Protein AF-A0A4Y4M4E6-F1 (afdb_monomer_lite)

Foldseek 3Di:
DAKWKWKDKPNDIDIGSDPVLVVVVVVVVVVVDDPPDDIDIDMDIDDDDPVVVVPPDPPPPD

Secondary structure (DSSP, 8-state):
-EEEEEEEETTEEEEES-HHHHHHHHHHHHHHS-TT----EEEEEEEE-HHHHTTSPP----

pLDDT: mean 85.25, std 11.8, range [43.0, 94.75]

Radius of gyration: 12.65 Å; chains: 1; bounding box: 28×20×35 Å

Sequence (62 aa):
MKQVFKLELNGSWFIDEDYDNILETLKSELEELELNEIIDVRISLIEMSESEYNNLPEFDGF

Structure (mmCIF, N/CA/C/O backbone):
data_AF-A0A4Y4M4E6-F1
#
_entry.id   AF-A0A4Y4M4E6-F1
#
loop_
_atom_site.group_PDB
_atom_site.id
_atom_site.type_symbol
_atom_site.label_atom_id
_atom_site.label_alt_id
_atom_site.label_comp_id
_atom_site.label_asym_id
_atom_site.label_entity_id
_atom_site.label_seq_id
_atom_site.pdbx_PDB_ins_code
_atom_site.Cartn_x
_atom_site.Cartn_y
_atom_site.Cartn_z
_atom_site.occupancy
_atom_site.B_iso_or_equiv
_atom_site.auth_seq_id
_atom_site.auth_comp_id
_atom_site.auth_asym_id
_atom_site.auth_atom_id
_atom_site.pdbx_PDB_model_num
ATOM 1 N N . MET A 1 1 ? 10.644 2.473 -18.949 1.00 81.69 1 MET A N 1
ATOM 2 C CA . MET A 1 1 ? 9.812 3.061 -17.873 1.00 81.69 1 MET A CA 1
ATOM 3 C C . MET A 1 1 ? 9.033 1.936 -17.225 1.00 81.69 1 MET A C 1
ATOM 5 O O . MET A 1 1 ? 8.603 1.038 -17.944 1.00 81.69 1 MET A O 1
ATOM 9 N N . LYS A 1 2 ? 8.936 1.948 -15.898 1.00 88.38 2 LYS A N 1
ATOM 10 C CA . LYS A 1 2 ? 8.235 0.951 -15.085 1.00 88.38 2 LYS A CA 1
ATOM 11 C C . LYS A 1 2 ? 7.051 1.622 -14.395 1.00 88.38 2 LYS A C 1
ATOM 13 O O . LYS A 1 2 ? 7.152 2.782 -14.003 1.00 88.38 2 LYS A O 1
ATOM 18 N N . GLN A 1 3 ? 5.946 0.897 -14.302 1.00 91.56 3 GLN A N 1
ATOM 19 C CA . GLN A 1 3 ? 4.745 1.314 -13.589 1.00 91.56 3 GLN A CA 1
ATOM 20 C C . GLN A 1 3 ? 4.693 0.557 -12.271 1.00 91.56 3 GLN A C 1
ATOM 22 O O . GLN A 1 3 ? 4.875 -0.657 -12.274 1.00 91.56 3 GLN A O 1
ATOM 27 N N . VAL A 1 4 ? 4.483 1.282 -11.177 1.00 93.19 4 VAL A N 1
ATOM 28 C CA . VAL A 1 4 ? 4.356 0.720 -9.829 1.00 93.19 4 VAL A CA 1
ATOM 29 C C . VAL A 1 4 ? 3.257 1.449 -9.075 1.00 93.19 4 VAL A C 1
ATOM 31 O O . VAL A 1 4 ? 2.916 2.597 -9.381 1.00 93.19 4 VAL A O 1
ATOM 34 N N . PHE A 1 5 ? 2.720 0.803 -8.059 1.00 94.00 5 PHE A N 1
ATOM 35 C CA . PHE A 1 5 ? 1.778 1.398 -7.136 1.00 94.00 5 PHE A CA 1
ATOM 36 C C . PHE A 1 5 ? 2.519 1.961 -5.934 1.00 94.00 5 PHE A C 1
ATOM 38 O O . PHE A 1 5 ? 3.481 1.377 -5.453 1.00 94.00 5 PHE A O 1
ATOM 45 N N . LYS A 1 6 ? 2.060 3.112 -5.450 1.00 93.56 6 LYS A N 1
ATOM 46 C CA . LYS A 1 6 ? 2.536 3.751 -4.228 1.00 93.56 6 LYS A CA 1
ATOM 47 C C . LYS A 1 6 ? 1.372 3.910 -3.265 1.00 93.56 6 LYS A C 1
ATOM 49 O O . LYS A 1 6 ? 0.400 4.586 -3.604 1.00 93.56 6 LYS A O 1
ATOM 54 N N . LEU A 1 7 ? 1.501 3.334 -2.080 1.00 93.75 7 LEU A N 1
ATOM 55 C CA . LEU A 1 7 ? 0.646 3.564 -0.925 1.00 93.75 7 LEU A CA 1
ATOM 56 C C . LEU A 1 7 ? 1.289 4.625 -0.036 1.00 93.75 7 LEU A C 1
ATOM 58 O O . LEU A 1 7 ? 2.451 4.503 0.327 1.00 93.75 7 LEU A O 1
ATOM 62 N N . GLU A 1 8 ? 0.534 5.656 0.318 1.00 92.81 8 GLU A N 1
ATOM 63 C CA . GLU A 1 8 ? 0.874 6.630 1.353 1.00 92.81 8 GLU A CA 1
ATOM 64 C C . GLU A 1 8 ? -0.110 6.451 2.510 1.00 92.81 8 GLU A C 1
ATOM 66 O O . GLU A 1 8 ? -1.324 6.548 2.308 1.00 92.81 8 GLU A O 1
ATOM 71 N N . LEU A 1 9 ? 0.425 6.164 3.697 1.00 90.06 9 LEU A N 1
ATOM 72 C CA . LEU A 1 9 ? -0.327 5.891 4.918 1.00 90.06 9 LEU A CA 1
ATOM 73 C C . LEU A 1 9 ? 0.311 6.662 6.076 1.00 90.06 9 LEU A C 1
ATOM 75 O O . LEU A 1 9 ? 1.445 6.379 6.455 1.00 90.06 9 LEU A O 1
ATOM 79 N N . ASN A 1 10 ? -0.386 7.664 6.620 1.00 86.38 10 ASN A N 1
ATOM 80 C CA . ASN A 1 10 ? 0.085 8.474 7.759 1.00 86.38 10 ASN A CA 1
ATOM 81 C C . ASN A 1 10 ? 1.525 9.033 7.615 1.00 86.38 10 ASN A C 1
ATOM 83 O O . ASN A 1 10 ? 2.244 9.209 8.597 1.00 86.38 10 ASN A O 1
ATOM 87 N N . GLY A 1 11 ? 1.956 9.337 6.386 1.00 81.56 11 GLY A N 1
ATOM 88 C CA . GLY A 1 11 ? 3.301 9.849 6.081 1.00 81.56 11 GLY A CA 1
ATOM 89 C C . GLY A 1 11 ? 4.364 8.773 5.823 1.00 81.56 11 GLY A C 1
ATOM 90 O O . GLY A 1 11 ? 5.438 9.105 5.316 1.00 81.56 11 GLY A O 1
ATOM 91 N N . SER A 1 12 ? 4.058 7.504 6.092 1.00 86.38 12 SER A N 1
ATOM 92 C CA . SER A 1 12 ? 4.807 6.351 5.586 1.00 86.38 12 SER A CA 1
ATOM 93 C C . SER A 1 12 ? 4.422 6.070 4.137 1.00 86.38 12 SER A C 1
ATOM 95 O O . SER A 1 12 ? 3.323 6.416 3.692 1.00 86.38 12 SER A O 1
ATOM 97 N N . TRP A 1 13 ? 5.327 5.451 3.381 1.00 89.25 13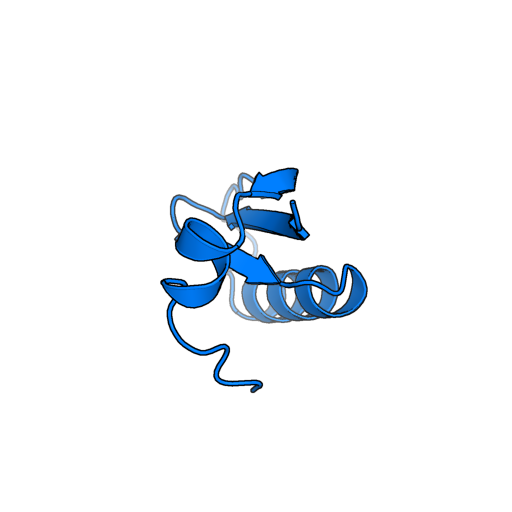 TRP A N 1
ATOM 98 C CA . TRP A 1 13 ? 5.044 5.046 2.011 1.00 89.25 13 TRP A CA 1
ATOM 99 C C . TRP A 1 13 ? 5.563 3.647 1.710 1.00 89.25 13 TRP A C 1
ATOM 101 O O . TRP A 1 13 ? 6.646 3.266 2.146 1.00 89.25 13 TRP A O 1
ATOM 111 N N . PHE A 1 14 ? 4.785 2.929 0.911 1.00 90.31 14 PHE A N 1
ATOM 112 C CA . PHE A 1 14 ? 5.088 1.600 0.402 1.00 90.31 14 PHE A CA 1
ATOM 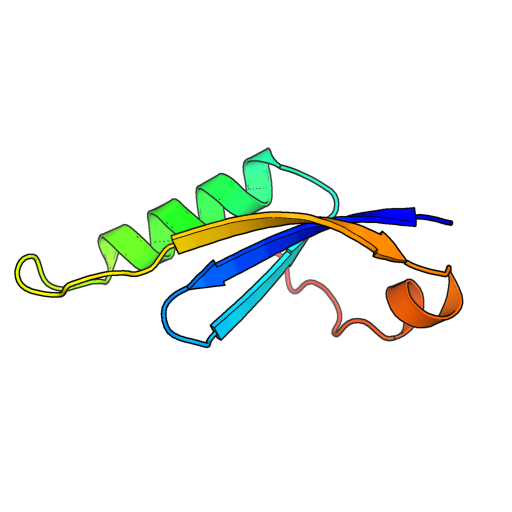113 C C . PHE A 1 14 ? 4.936 1.630 -1.112 1.00 90.31 14 PHE A C 1
ATOM 115 O O . PHE A 1 14 ? 4.077 2.340 -1.641 1.00 90.31 14 PHE A O 1
ATOM 122 N N . ILE A 1 15 ? 5.798 0.912 -1.817 1.00 90.69 15 ILE A N 1
ATOM 123 C 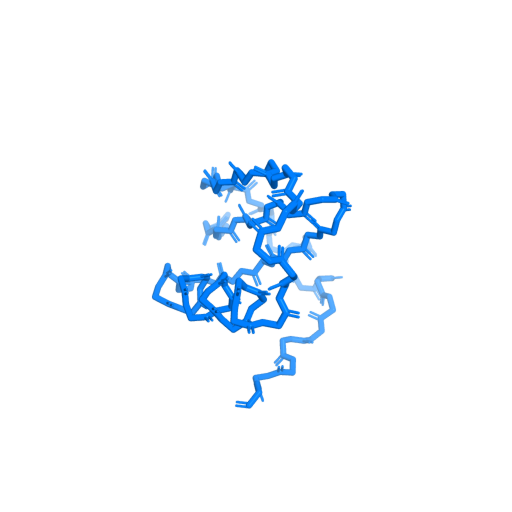CA . ILE A 1 15 ? 5.749 0.789 -3.272 1.00 90.69 15 ILE A CA 1
ATOM 124 C C . ILE A 1 15 ? 5.686 -0.702 -3.588 1.00 90.69 15 ILE A C 1
ATOM 126 O O . ILE A 1 15 ? 6.258 -1.483 -2.840 1.00 90.69 15 ILE A O 1
ATOM 130 N N . ASP A 1 16 ? 4.986 -1.093 -4.646 1.00 91.75 16 ASP A N 1
ATOM 131 C CA . ASP A 1 16 ? 4.993 -2.465 -5.164 1.00 91.75 16 ASP A CA 1
ATOM 132 C C . ASP A 1 16 ? 4.599 -2.458 -6.651 1.00 91.75 16 ASP A C 1
ATOM 134 O O . ASP A 1 16 ? 3.955 -1.519 -7.134 1.00 91.75 16 ASP A O 1
ATOM 138 N N . GLU A 1 17 ? 5.005 -3.475 -7.405 1.00 91.56 17 GLU A N 1
ATOM 139 C CA . GLU A 1 17 ? 4.566 -3.666 -8.791 1.00 91.56 17 GLU A CA 1
ATOM 140 C C . GLU A 1 17 ? 3.157 -4.272 -8.884 1.00 91.56 17 GLU A C 1
ATOM 142 O O . GLU A 1 17 ? 2.450 -4.023 -9.865 1.00 91.56 17 GLU A O 1
ATOM 147 N N . ASP A 1 18 ? 2.726 -4.997 -7.851 1.00 92.19 18 ASP A N 1
ATOM 148 C CA . ASP A 1 18 ? 1.409 -5.608 -7.738 1.00 92.19 18 ASP A CA 1
ATOM 149 C C . ASP A 1 18 ? 0.467 -4.762 -6.868 1.00 92.19 18 ASP A C 1
ATOM 151 O O . ASP A 1 18 ? 0.777 -4.342 -5.751 1.00 92.19 18 ASP A O 1
ATOM 155 N N . TYR A 1 19 ? -0.731 -4.515 -7.392 1.00 91.50 19 TYR A N 1
ATOM 156 C CA . TYR A 1 19 ? -1.774 -3.806 -6.662 1.00 91.50 19 TYR A CA 1
ATOM 157 C C . TYR A 1 19 ? -2.313 -4.633 -5.491 1.00 91.50 19 TYR A C 1
ATOM 159 O O . TYR A 1 19 ? -2.672 -4.060 -4.461 1.00 91.50 19 TYR A O 1
ATOM 167 N N . ASP A 1 20 ? -2.357 -5.960 -5.626 1.00 93.75 20 ASP A N 1
ATOM 168 C CA . ASP A 1 20 ? -2.874 -6.836 -4.577 1.00 93.75 20 ASP A CA 1
ATOM 169 C C . ASP A 1 20 ? -1.953 -6.808 -3.348 1.00 93.75 20 ASP A C 1
ATOM 171 O O . ASP A 1 20 ? -2.448 -6.651 -2.231 1.00 93.75 20 ASP A O 1
ATOM 175 N N . ASN A 1 21 ? -0.629 -6.789 -3.545 1.00 92.75 21 ASN A N 1
ATOM 176 C CA . ASN A 1 21 ? 0.344 -6.615 -2.458 1.00 92.75 21 ASN A CA 1
ATOM 1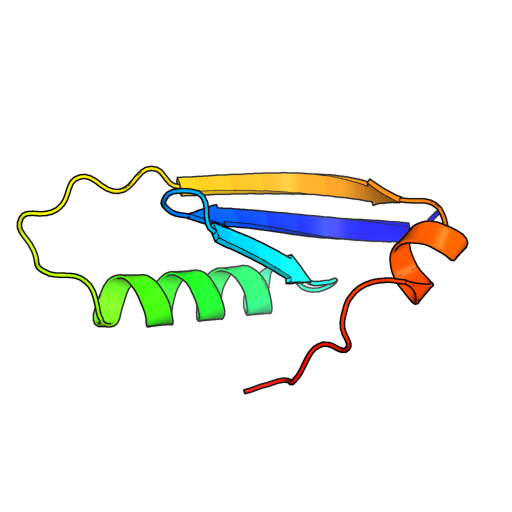77 C C . ASN A 1 21 ? 0.13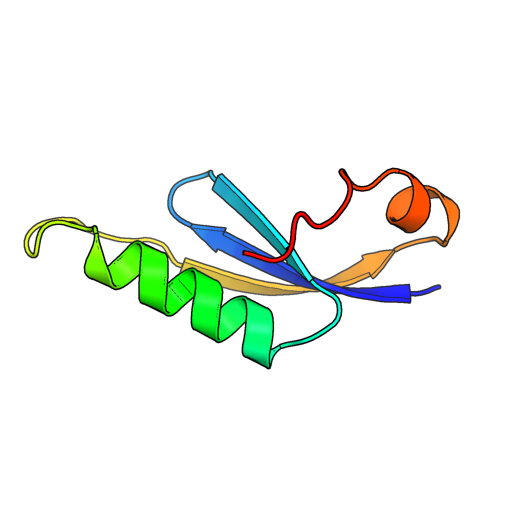0 -5.293 -1.704 1.00 92.75 21 ASN A C 1
ATOM 179 O O . ASN A 1 21 ? 0.125 -5.271 -0.475 1.00 92.75 21 ASN A O 1
ATOM 183 N N . ILE A 1 22 ? -0.130 -4.190 -2.421 1.00 93.56 22 ILE A N 1
ATOM 184 C CA . ILE A 1 22 ? -0.453 -2.894 -1.797 1.00 93.56 22 ILE A CA 1
ATOM 185 C C . ILE A 1 22 ? -1.700 -2.986 -0.913 1.00 93.56 22 ILE A C 1
ATOM 187 O O . ILE A 1 22 ? -1.746 -2.386 0.166 1.00 93.56 22 ILE A O 1
ATOM 191 N N . LEU A 1 23 ? -2.727 -3.707 -1.365 1.00 93.06 23 LEU A N 1
ATOM 192 C CA . LEU A 1 23 ? -3.948 -3.900 -0.590 1.00 93.06 23 LEU A CA 1
ATOM 193 C C . LEU A 1 23 ? -3.717 -4.786 0.636 1.00 93.06 23 LEU A C 1
ATOM 195 O O . LEU A 1 23 ? -4.293 -4.507 1.688 1.00 93.06 23 LEU A O 1
ATOM 199 N N . GLU A 1 24 ? -2.880 -5.818 0.525 1.00 93.56 24 GLU A N 1
ATOM 200 C CA . GLU A 1 24 ? -2.495 -6.662 1.658 1.00 93.56 24 GLU A CA 1
ATOM 201 C C . GLU A 1 24 ? -1.699 -5.875 2.702 1.00 93.56 24 GLU A C 1
ATOM 203 O O . GLU A 1 24 ? -2.039 -5.939 3.885 1.00 93.56 24 GLU A O 1
ATOM 208 N N . THR A 1 25 ? -0.732 -5.051 2.281 1.00 91.12 25 THR A N 1
ATOM 209 C CA . THR A 1 25 ? -0.012 -4.135 3.179 1.00 91.12 25 THR A CA 1
ATOM 210 C C . THR A 1 25 ? -0.975 -3.187 3.879 1.00 91.12 25 THR A C 1
ATOM 212 O O . THR A 1 25 ? -0.970 -3.106 5.103 1.00 91.12 25 THR A O 1
ATOM 215 N N . LEU A 1 26 ? -1.856 -2.511 3.131 1.00 91.06 26 LEU A N 1
ATOM 216 C CA . LEU A 1 26 ? -2.847 -1.615 3.726 1.00 91.06 26 LEU A CA 1
ATOM 217 C C . LEU A 1 26 ? -3.708 -2.349 4.757 1.00 91.06 26 LEU A C 1
ATOM 219 O O . LEU A 1 26 ? -3.945 -1.822 5.837 1.00 91.06 26 LEU A O 1
ATOM 223 N N . LYS A 1 27 ? -4.182 -3.556 4.440 1.00 91.50 27 LYS A N 1
ATOM 224 C CA . LYS A 1 27 ? -5.000 -4.340 5.365 1.00 91.50 27 LYS A CA 1
ATOM 225 C C . LYS A 1 27 ? -4.240 -4.662 6.653 1.00 91.50 27 LYS A C 1
ATOM 227 O O . LYS A 1 27 ? -4.814 -4.466 7.718 1.00 91.50 27 LYS A O 1
ATOM 232 N N . SER A 1 28 ? -2.992 -5.121 6.550 1.00 90.12 28 SER A N 1
ATOM 233 C CA . SER A 1 28 ? -2.152 -5.432 7.712 1.00 90.12 28 SER A CA 1
ATOM 234 C C . SER A 1 28 ? -1.983 -4.209 8.610 1.00 90.12 28 SER A C 1
ATOM 236 O O . SER A 1 28 ? -2.245 -4.286 9.805 1.00 90.12 28 SER A O 1
ATOM 238 N N . GLU A 1 29 ? -1.647 -3.055 8.029 1.00 89.19 29 GLU A N 1
ATOM 239 C CA . GLU A 1 29 ? -1.491 -1.811 8.789 1.00 89.19 29 GLU A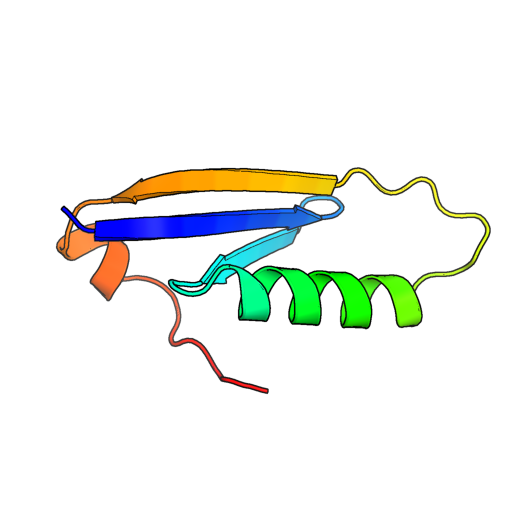 CA 1
ATOM 240 C C . GLU A 1 29 ? -2.811 -1.393 9.456 1.00 89.19 29 GLU A C 1
ATOM 242 O O . GLU A 1 29 ? -2.831 -1.007 10.619 1.00 89.19 29 GLU A O 1
ATOM 247 N N . LEU A 1 30 ? -3.944 -1.508 8.754 1.00 87.81 30 LEU A N 1
ATOM 248 C CA . LEU A 1 30 ? -5.261 -1.200 9.321 1.00 87.81 30 LEU A CA 1
ATOM 249 C C . LEU A 1 30 ? -5.663 -2.144 10.466 1.00 87.81 30 LEU A C 1
ATOM 251 O O . LEU A 1 30 ? -6.412 -1.723 11.346 1.00 87.81 30 LEU A O 1
ATOM 255 N N . GLU A 1 31 ? -5.211 -3.401 10.459 1.00 88.12 31 GLU A N 1
ATOM 256 C CA . GLU A 1 31 ? -5.463 -4.369 11.537 1.00 88.12 31 GLU A CA 1
ATOM 257 C C . GLU A 1 31 ? -4.658 -4.056 12.809 1.00 88.12 31 GLU A C 1
ATOM 259 O O . GLU A 1 31 ? -5.095 -4.413 13.906 1.00 88.12 31 GLU A O 1
ATOM 264 N N . GLU A 1 32 ? -3.523 -3.365 12.685 1.00 85.50 32 GLU A N 1
ATOM 265 C CA . GLU A 1 32 ? -2.689 -2.940 13.816 1.00 85.50 32 GLU A CA 1
ATOM 266 C C . GLU A 1 32 ? -3.129 -1.604 14.440 1.00 85.50 32 GLU A C 1
ATOM 268 O O . GLU A 1 32 ? -2.748 -1.301 15.574 1.00 85.50 32 GLU A O 1
ATOM 273 N N . LEU A 1 33 ? -3.944 -0.814 13.734 1.00 83.94 33 LEU A N 1
ATOM 274 C CA . LEU A 1 33 ? -4.349 0.527 14.166 1.00 83.94 33 LEU A CA 1
ATOM 275 C C . LEU A 1 33 ? -5.503 0.514 15.180 1.00 83.94 33 LEU A C 1
ATOM 277 O O . LEU A 1 33 ? -6.420 -0.313 15.136 1.00 83.94 33 LEU A O 1
ATOM 281 N N . GLU A 1 34 ? -5.490 1.483 16.100 1.00 80.00 34 GLU A N 1
ATOM 282 C CA . GLU A 1 34 ? -6.566 1.638 17.079 1.00 80.00 34 GLU A CA 1
ATOM 283 C C . GLU A 1 34 ? -7.816 2.275 16.429 1.00 80.00 34 GLU A C 1
ATOM 285 O O . GLU A 1 34 ? -7.740 3.202 15.623 1.00 80.00 34 GLU A O 1
ATOM 290 N N . LEU A 1 35 ? -9.017 1.804 16.803 1.00 70.81 35 LEU A N 1
ATOM 291 C CA . LEU A 1 35 ? -10.312 2.163 16.180 1.00 70.81 35 LEU A CA 1
ATOM 292 C C . LEU A 1 35 ? -10.712 3.656 16.258 1.00 70.81 35 LEU A C 1
ATOM 294 O O . LEU A 1 35 ? -11.767 4.047 15.756 1.00 70.81 35 LEU A O 1
ATOM 298 N N . ASN A 1 36 ? -9.925 4.487 16.930 1.00 79.12 36 ASN A N 1
ATOM 299 C CA . ASN A 1 36 ? -10.157 5.909 17.180 1.00 79.12 36 ASN A CA 1
ATOM 300 C C . ASN A 1 36 ? -9.184 6.832 16.428 1.00 79.12 36 ASN A C 1
ATOM 302 O O . ASN A 1 36 ? -9.223 8.047 16.646 1.00 79.12 36 ASN A O 1
ATOM 306 N N . GLU A 1 37 ? -8.343 6.293 15.548 1.00 81.69 37 GLU A N 1
ATOM 307 C CA . GLU A 1 37 ? -7.417 7.077 14.736 1.00 81.69 37 GLU A CA 1
ATOM 308 C C . GLU A 1 37 ? -8.050 7.528 13.409 1.00 81.69 37 GLU A C 1
ATOM 310 O O . GLU A 1 37 ? -8.820 6.809 12.771 1.00 81.69 37 GLU A O 1
ATOM 315 N N . ILE A 1 38 ? -7.740 8.760 12.986 1.00 81.62 38 ILE A N 1
ATOM 316 C CA . ILE A 1 38 ? -8.077 9.246 11.642 1.00 81.62 38 ILE A CA 1
ATOM 317 C C . ILE A 1 38 ? -6.907 8.889 10.736 1.00 81.62 38 ILE A C 1
ATOM 319 O O . ILE A 1 38 ? -5.795 9.363 10.957 1.00 81.62 38 ILE A O 1
ATOM 323 N N . ILE A 1 39 ? -7.182 8.089 9.712 1.00 83.88 39 ILE A N 1
ATOM 324 C CA . ILE A 1 39 ? -6.166 7.556 8.810 1.00 83.88 39 ILE A CA 1
ATOM 325 C C . ILE A 1 39 ? -6.334 8.220 7.446 1.00 83.88 39 ILE A C 1
ATOM 327 O O . ILE A 1 39 ? -7.420 8.179 6.862 1.00 83.88 39 ILE A O 1
ATOM 331 N N . ASP A 1 40 ? -5.263 8.829 6.942 1.00 86.56 40 ASP A N 1
ATOM 332 C CA . ASP A 1 40 ? -5.197 9.315 5.563 1.00 86.56 40 ASP A CA 1
ATOM 333 C C . ASP A 1 40 ? -4.526 8.249 4.697 1.00 86.56 40 ASP A C 1
ATOM 335 O O . ASP A 1 40 ? -3.391 7.841 4.962 1.00 86.56 40 ASP A O 1
ATOM 339 N N . VAL A 1 41 ? -5.258 7.775 3.688 1.00 89.94 41 VAL A N 1
ATOM 340 C CA . VAL A 1 41 ? -4.807 6.722 2.776 1.00 89.94 41 VAL A CA 1
ATOM 341 C C . VAL A 1 41 ? -4.855 7.245 1.353 1.00 89.94 41 VAL A C 1
ATOM 343 O O . VAL A 1 41 ? -5.907 7.674 0.869 1.00 89.94 41 VAL A O 1
ATOM 346 N N . ARG A 1 42 ? -3.737 7.125 0.637 1.00 93.12 42 ARG A N 1
ATOM 347 C CA . ARG A 1 42 ? -3.679 7.411 -0.796 1.00 93.12 42 ARG A CA 1
ATOM 348 C C . ARG A 1 42 ? -2.912 6.328 -1.533 1.00 93.12 42 ARG A C 1
ATOM 350 O O . ARG A 1 42 ? -1.738 6.111 -1.267 1.00 93.12 42 ARG A O 1
ATOM 357 N N . ILE A 1 43 ? -3.551 5.727 -2.533 1.00 92.31 43 ILE A N 1
ATOM 358 C CA . ILE A 1 43 ? -2.891 4.818 -3.473 1.00 92.31 43 ILE A CA 1
ATOM 359 C C . ILE A 1 43 ? -2.808 5.500 -4.839 1.00 92.31 43 ILE A C 1
ATOM 361 O O . ILE A 1 43 ? -3.805 6.019 -5.340 1.00 92.31 43 ILE A O 1
ATOM 365 N N . SER A 1 44 ? -1.616 5.538 -5.433 1.00 93.62 44 SER A N 1
ATOM 366 C CA . SER A 1 44 ? -1.368 6.153 -6.743 1.00 93.62 44 SER A CA 1
ATOM 367 C C . SER A 1 44 ? -0.566 5.218 -7.644 1.00 93.62 44 SER A C 1
ATOM 369 O O . SER A 1 44 ? 0.384 4.591 -7.187 1.00 93.62 44 SER A O 1
ATOM 371 N N . LEU A 1 45 ? -0.911 5.168 -8.932 1.00 94.75 45 LEU A N 1
ATOM 372 C CA . LEU A 1 45 ? -0.047 4.590 -9.962 1.00 94.75 45 LEU A CA 1
ATOM 373 C C . LEU A 1 45 ? 1.007 5.631 -10.340 1.00 94.75 45 LEU A C 1
ATOM 375 O O . LEU A 1 45 ? 0.655 6.750 -10.724 1.00 94.75 45 LEU A O 1
ATOM 379 N N . ILE A 1 46 ? 2.282 5.277 -10.218 1.00 94.00 46 ILE A N 1
ATOM 380 C CA . ILE A 1 46 ? 3.402 6.152 -10.558 1.00 94.00 46 ILE A CA 1
ATOM 381 C C . ILE A 1 46 ? 4.275 5.507 -11.632 1.00 94.00 46 ILE A C 1
ATOM 383 O O . ILE A 1 46 ? 4.442 4.288 -11.693 1.00 94.00 46 ILE A O 1
ATOM 387 N N . GLU A 1 47 ? 4.827 6.348 -12.500 1.00 93.50 47 GLU A N 1
ATOM 388 C CA . GLU A 1 47 ? 5.771 5.940 -13.535 1.00 93.50 47 GLU A CA 1
ATOM 389 C C . GLU A 1 47 ? 7.179 6.333 -13.109 1.00 93.50 47 GLU A C 1
ATOM 391 O O . GLU A 1 47 ? 7.421 7.478 -12.728 1.00 93.50 47 GLU A O 1
ATOM 396 N N . MET A 1 48 ? 8.109 5.387 -13.194 1.00 90.44 48 MET A N 1
ATOM 397 C CA . MET A 1 48 ? 9.504 5.593 -12.816 1.00 90.44 48 MET A CA 1
ATOM 398 C C . MET A 1 48 ? 10.447 5.140 -13.928 1.00 90.44 48 MET A C 1
ATOM 400 O O . MET A 1 48 ? 10.151 4.244 -14.736 1.00 90.44 48 MET A O 1
ATOM 404 N N . SER A 1 49 ? 11.622 5.759 -13.984 1.00 90.94 49 SER A N 1
ATOM 405 C CA . SER A 1 49 ? 12.724 5.250 -14.794 1.00 90.94 49 SER A CA 1
ATOM 406 C C . SER A 1 49 ? 13.235 3.917 -14.236 1.00 90.94 49 SER A C 1
ATOM 408 O O . SER A 1 49 ? 13.070 3.608 -13.059 1.00 90.94 49 SER A O 1
ATOM 410 N N . GLU A 1 50 ? 13.897 3.114 -15.074 1.00 87.81 50 GLU A N 1
ATOM 411 C CA . GLU A 1 50 ? 14.530 1.873 -14.597 1.00 87.81 50 GLU A CA 1
ATOM 412 C C . GLU A 1 50 ? 15.592 2.150 -13.529 1.00 87.81 50 GLU A C 1
ATOM 414 O O . GLU A 1 50 ? 15.745 1.369 -12.599 1.00 87.81 50 GLU A O 1
ATOM 419 N N . SER A 1 51 ? 16.293 3.285 -13.628 1.00 88.25 51 SER A N 1
ATOM 420 C CA . SER A 1 51 ? 17.258 3.685 -12.608 1.00 88.25 51 SER A CA 1
ATOM 421 C C . SER A 1 51 ? 16.575 3.950 -11.268 1.00 88.25 51 SER A C 1
ATOM 423 O O . SER A 1 51 ? 17.076 3.483 -10.258 1.00 88.25 51 SER A O 1
ATOM 425 N N . GLU A 1 52 ? 15.455 4.675 -11.229 1.00 84.88 52 GLU A N 1
ATOM 426 C CA . GLU A 1 52 ? 14.720 4.929 -9.978 1.00 84.88 52 GLU A CA 1
ATOM 427 C C . GLU A 1 52 ? 14.189 3.634 -9.365 1.00 84.88 52 GLU A C 1
ATOM 429 O O . GLU A 1 52 ? 14.371 3.413 -8.174 1.00 84.88 52 GLU A O 1
ATOM 434 N N . TYR A 1 53 ? 13.623 2.756 -10.196 1.00 84.12 53 TYR A N 1
ATOM 435 C CA . TYR A 1 53 ? 13.116 1.453 -9.770 1.00 84.12 53 TYR A CA 1
ATOM 436 C C . TYR A 1 53 ? 14.207 0.585 -9.132 1.00 84.12 53 TYR A C 1
ATOM 438 O O . TYR A 1 53 ? 14.031 0.061 -8.040 1.00 84.12 53 TYR A O 1
ATOM 446 N N . ASN A 1 54 ? 15.374 0.490 -9.773 1.00 84.56 54 ASN A N 1
ATOM 447 C CA . ASN A 1 54 ? 16.497 -0.310 -9.275 1.00 84.56 54 ASN A CA 1
ATOM 448 C C . ASN A 1 54 ? 17.157 0.267 -8.007 1.00 84.56 54 ASN A C 1
ATOM 450 O O . ASN A 1 54 ? 18.025 -0.383 -7.434 1.00 84.56 54 ASN A O 1
ATOM 454 N N . ASN A 1 55 ? 16.810 1.497 -7.613 1.00 83.31 55 ASN A N 1
ATOM 455 C CA . ASN A 1 55 ? 17.269 2.127 -6.372 1.00 83.31 55 ASN A CA 1
ATOM 456 C C . ASN A 1 55 ? 16.196 2.109 -5.272 1.00 83.31 55 ASN A C 1
ATOM 458 O O . ASN A 1 55 ? 16.426 2.677 -4.202 1.00 83.31 55 ASN A O 1
ATOM 462 N N . LEU A 1 56 ? 15.032 1.498 -5.518 1.00 78.88 56 LEU A N 1
ATOM 463 C CA . LEU A 1 56 ? 14.078 1.237 -4.449 1.00 78.88 56 LEU A CA 1
ATOM 464 C C . LEU A 1 56 ? 14.721 0.275 -3.435 1.00 78.88 56 LEU A C 1
ATOM 466 O O . LEU A 1 56 ? 15.477 -0.612 -3.845 1.00 78.88 56 LEU A O 1
ATOM 470 N N . PRO A 1 57 ? 14.475 0.456 -2.123 1.00 70.44 57 PRO A N 1
ATOM 471 C CA . PRO A 1 57 ? 14.863 -0.549 -1.140 1.00 70.44 57 PRO A CA 1
ATOM 472 C C . PRO A 1 57 ? 14.282 -1.898 -1.573 1.00 70.44 57 PRO A C 1
ATOM 474 O O . PRO A 1 57 ? 13.154 -1.938 -2.066 1.00 70.44 57 PRO A O 1
ATOM 477 N N . GLU A 1 58 ? 15.069 -2.973 -1.457 1.00 59.59 58 GLU A N 1
ATOM 478 C CA . GLU A 1 58 ? 14.601 -4.305 -1.842 1.00 59.59 58 GLU A CA 1
ATOM 479 C C . GLU A 1 58 ? 13.280 -4.596 -1.121 1.00 59.59 58 GLU A C 1
ATOM 481 O O . GLU A 1 58 ? 13.156 -4.357 0.082 1.00 59.59 58 GLU A O 1
ATOM 486 N N . PHE A 1 59 ? 12.278 -5.038 -1.886 1.00 58.88 59 PHE A N 1
ATOM 487 C CA . PHE A 1 59 ? 10.996 -5.465 -1.347 1.00 58.88 59 PHE A CA 1
ATOM 488 C C . PHE A 1 59 ? 11.257 -6.721 -0.509 1.00 58.88 59 PHE A C 1
ATOM 490 O O . PHE A 1 59 ? 11.311 -7.831 -1.042 1.00 58.88 59 PHE A O 1
ATOM 497 N N . ASP A 1 60 ? 11.489 -6.555 0.792 1.00 43.72 60 ASP A N 1
ATOM 498 C CA . ASP A 1 60 ? 11.393 -7.653 1.750 1.00 43.72 60 ASP A CA 1
ATOM 499 C C . ASP A 1 60 ? 9.914 -8.062 1.769 1.00 43.72 60 ASP A C 1
ATOM 501 O O . ASP A 1 60 ? 9.092 -7.485 2.479 1.00 43.72 60 ASP A O 1
ATOM 505 N N . GLY A 1 61 ? 9.557 -8.986 0.873 1.00 43.00 61 GLY A N 1
ATOM 506 C CA . GLY A 1 61 ? 8.258 -9.640 0.876 1.00 43.00 61 GLY A CA 1
ATOM 507 C C . GLY A 1 61 ? 8.061 -10.296 2.237 1.00 43.00 61 GLY A C 1
ATOM 508 O O . GLY A 1 61 ? 8.870 -11.138 2.632 1.00 43.00 61 GLY A O 1
ATOM 509 N N . PHE A 1 62 ? 7.037 -9.841 2.955 1.00 46.28 62 PHE A N 1
ATOM 510 C CA . PHE A 1 62 ? 6.660 -10.333 4.278 1.00 46.28 62 PHE A CA 1
ATOM 511 C C . PHE A 1 62 ? 6.287 -11.823 4.265 1.00 46.28 62 PHE A C 1
ATOM 513 O O . PHE A 1 62 ? 5.667 -12.286 3.278 1.00 46.28 62 PHE A O 1
#